Protein 3W93 (pdb70)

Foldseek 3Di:
DVVVVVVVVVVVVVVVVVVVVVVVVCVVVDD/DVVVVVVVVVVVVVVVVCVVVVVVVCVVVDD/DVVVVVVVVVVVVVVVVCVVVVVVVVVVVD

Solvent-accessible surface area: 6335 Å² total; per-residue (Å²): 148,28,60,160,4,37,162,97,1,40,38,5,62,152,102,2,50,20,67,160,56,5,43,74,0,63,143,64,53,26,216,137,30,59,151,6,54,122,88,2,40,43,5,67,146,100,2,61,21,68,169,57,5,40,108,1,74,168,104,43,34,175,168,29,49,127,1,59,155,60,2,48,39,4,66,152,103,2,50,19,70,155,59,4,57,81,1,78,151,89,50,83

Secondary structure (DSSP, 8-state):
-HHHHHHHHHHHHHHH--HHHHHHHHHHH--/-HHHHHHHHHHHHHHH--HHHHHHHHHHH--/-HHHHHHHHHHHHHHH--HHHHHHHHHHH-

Sequence (92 aa):
RVARLEKKVSALEKKVALEKEVARLKKLVGERVARLEKKVSALEKKVALEKEVARLKKLVGERVARLEKKVSALEKKVALEKEVARLKKLVG

Structure (mmCIF, N/CA/C/O backbone):
data_3W93
#
_entry.id   3W93
#
_cell.length_a   31.722
_cell.length_b   33.881
_cell.length_c   95.179
_cell.angle_alpha   90.00
_cell.angle_beta   90.00
_cell.angle_gamma   90.00
#
_symmetry.space_group_name_H-M   'P 21 21 21'
#
loop_
_entity.id
_entity.type
_entity.pdbx_description
1 polymer 'Coiled coil peptide'
2 non-polymer 'PARA ACETAMIDO BENZOIC ACID'
3 water water
#
loop_
_atom_site.group_PDB
_atom_site.id
_atom_site.type_symbol
_atom_site.label_atom_id
_atom_site.label_alt_id
_atom_site.label_comp_id
_atom_site.label_asym_id
_atom_site.label_entity_id
_atom_site.label_seq_id
_atom_site.pdbx_PDB_ins_code
_atom_site.Cartn_x
_atom_site.Cartn_y
_atom_site.Cartn_z
_atom_site.occupancy
_atom_site.B_iso_or_equiv
_atom_site.auth_seq_id
_atom_site.auth_comp_id
_atom_site.auth_asym_id
_atom_site.auth_atom_id
_atom_site.pdbx_PDB_model_num
ATOM 1 N N . ARG A 1 1 ? 3.910 3.967 -35.181 1.00 20.14 1 ARG A N 1
ATOM 2 C CA . ARG A 1 1 ? 4.112 3.011 -34.140 1.00 19.24 1 ARG A CA 1
ATOM 3 C C . ARG A 1 1 ? 5.345 3.275 -33.293 1.00 20.78 1 ARG A C 1
ATOM 4 O O . ARG A 1 1 ? 5.303 3.092 -32.068 1.00 19.98 1 ARG A O 1
ATOM 12 N N . VAL A 1 2 ? 6.438 3.662 -33.884 1.00 20.33 2 VAL A N 1
ATOM 13 C CA . VAL A 1 2 ? 7.634 3.933 -33.112 1.00 18.50 2 VAL A CA 1
ATOM 14 C C . VAL A 1 2 ? 7.475 5.202 -32.238 1.00 19.32 2 VAL A C 1
ATOM 15 O O . VAL A 1 2 ? 7.831 5.187 -31.021 1.00 19.25 2 VAL A O 1
ATOM 19 N N . ALA A 1 3 ? 6.831 6.245 -32.747 1.00 20.90 3 ALA A N 1
ATOM 20 C CA . ALA A 1 3 ? 6.608 7.403 -31.933 1.00 20.16 3 ALA A CA 1
ATOM 21 C C . ALA A 1 3 ? 5.729 7.030 -30.719 1.00 21.86 3 ALA A C 1
ATOM 22 O O . ALA A 1 3 ? 5.968 7.513 -29.585 1.00 22.43 3 ALA A O 1
ATOM 24 N N . ARG A 1 4 ? 4.686 6.218 -30.931 1.00 18.86 4 ARG A N 1
ATOM 25 C CA . ARG A 1 4 ? 3.835 5.882 -29.800 1.00 20.47 4 ARG A CA 1
ATOM 26 C C . ARG A 1 4 ? 4.604 5.055 -28.779 1.00 20.82 4 ARG A C 1
ATOM 27 O O . ARG A 1 4 ? 4.460 5.223 -27.572 1.00 21.65 4 ARG A O 1
ATOM 35 N N . LEU A 1 5 ? 5.440 4.119 -29.235 1.00 18.44 5 LEU A N 1
ATOM 36 C CA . LEU A 1 5 ? 6.282 3.344 -28.313 1.00 19.95 5 LEU A CA 1
ATOM 37 C C . LEU A 1 5 ? 7.212 4.211 -27.550 1.00 19.61 5 LEU A C 1
ATOM 38 O O . LEU A 1 5 ? 7.425 4.005 -26.331 1.00 19.47 5 LEU A O 1
ATOM 43 N N . GLU A 1 6 ? 7.808 5.208 -28.195 1.00 19.64 6 GLU A N 1
ATOM 44 C CA . GLU A 1 6 ? 8.732 6.108 -27.498 1.00 18.97 6 GLU A CA 1
ATOM 45 C C . GLU A 1 6 ? 8.040 6.821 -26.303 1.00 21.27 6 GLU A C 1
ATOM 46 O O . GLU A 1 6 ? 8.610 6.990 -25.218 1.00 20.18 6 GLU A O 1
ATOM 52 N N . LYS A 1 7 ? 6.808 7.216 -26.477 1.00 20.85 7 LYS A N 1
ATOM 53 C CA . LYS A 1 7 ? 6.075 7.867 -25.424 1.00 22.49 7 LYS A CA 1
ATOM 54 C C . LYS A 1 7 ? 5.716 6.909 -24.299 1.00 21.69 7 LYS A C 1
ATOM 55 O O . LYS A 1 7 ? 5.829 7.290 -23.108 1.00 23.41 7 LYS A O 1
ATOM 61 N N . LYS A 1 8 ? 5.379 5.670 -24.651 1.00 20.25 8 LYS A N 1
ATOM 62 C CA . LYS A 1 8 ? 5.097 4.634 -23.627 1.00 19.32 8 LYS A CA 1
ATOM 63 C C . LYS A 1 8 ? 6.341 4.304 -22.797 1.00 18.76 8 LYS A C 1
ATOM 64 O O . LYS A 1 8 ? 6.241 4.175 -21.570 1.00 18.12 8 LYS A O 1
ATOM 70 N N . VAL A 1 9 ? 7.486 4.211 -23.470 1.00 17.28 9 VAL A N 1
ATOM 71 C CA . VAL A 1 9 ? 8.754 3.969 -22.816 1.00 18.13 9 VAL A CA 1
ATOM 72 C C . VAL A 1 9 ? 9.139 5.114 -21.902 1.00 18.38 9 VAL A C 1
ATOM 73 O O . VAL A 1 9 ? 9.552 4.882 -20.772 1.00 18.49 9 VAL A O 1
ATOM 77 N N . SER A 1 10 ? 9.006 6.357 -22.343 1.00 20.02 10 SER A N 1
ATOM 78 C CA . SER A 1 10 ? 9.284 7.501 -21.485 1.00 21.61 10 SER A CA 1
ATOM 79 C C . SER A 1 10 ? 8.396 7.529 -20.216 1.00 21.61 10 SER A C 1
ATOM 80 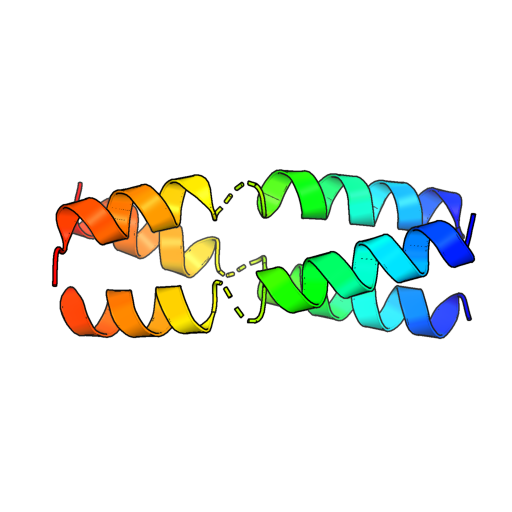O O . SER A 1 10 ? 8.880 7.796 -19.116 1.00 23.13 10 SER A O 1
ATOM 83 N N . ALA A 1 11 ? 7.130 7.165 -20.370 1.00 20.07 11 ALA A N 1
ATOM 84 C CA . ALA A 1 11 ? 6.218 7.156 -19.257 1.00 22.22 11 ALA A CA 1
ATOM 85 C C . ALA A 1 11 ? 6.662 6.063 -18.246 1.00 22.51 11 ALA A C 1
ATOM 86 O O . ALA A 1 11 ? 6.646 6.245 -17.044 1.00 22.68 11 ALA A O 1
ATOM 88 N N . LEU A 1 12 ? 7.038 4.899 -18.774 1.00 19.33 12 LEU A N 1
ATOM 89 C CA . LEU A 1 12 ? 7.512 3.809 -17.939 1.00 18.84 12 LEU A CA 1
ATOM 90 C C . LEU A 1 12 ? 8.777 4.186 -17.190 1.00 18.32 12 LEU A C 1
ATOM 91 O O . LEU A 1 12 ? 8.935 3.850 -15.977 1.00 18.28 12 LEU A O 1
ATOM 96 N N . GLU A 1 13 ? 9.699 4.876 -17.857 1.00 17.57 13 GLU A N 1
ATOM 97 C CA . GLU A 1 13 ? 10.924 5.310 -17.226 1.00 21.23 13 GLU A CA 1
ATOM 98 C C . GLU A 1 13 ? 10.618 6.195 -16.023 1.00 21.92 13 GLU A C 1
ATOM 99 O O . GLU A 1 13 ? 11.233 6.033 -14.939 1.00 23.49 13 GLU A O 1
ATOM 105 N N . LYS A 1 14 ? 9.603 7.056 -16.146 1.00 22.07 14 LYS A N 1
ATOM 106 C CA . LYS A 1 14 ? 9.306 8.025 -15.094 1.00 24.75 14 LYS A CA 1
ATOM 107 C C . LYS A 1 14 ? 8.678 7.309 -13.911 1.00 23.60 14 LYS A C 1
ATOM 108 O O . LYS A 1 14 ? 8.952 7.623 -12.757 1.00 25.13 14 LYS A O 1
ATOM 114 N N . LYS A 1 15 ? 7.891 6.290 -14.197 1.00 19.94 15 LYS A N 1
ATOM 115 C CA . LYS A 1 15 ? 7.245 5.512 -13.131 1.00 21.90 15 LYS A CA 1
ATOM 116 C C . LYS A 1 15 ? 8.221 4.627 -12.403 1.00 19.95 15 LYS A C 1
ATOM 117 O O . LYS A 1 15 ? 8.079 4.384 -11.214 1.00 20.19 15 LYS A O 1
ATOM 123 N N . VAL A 1 16 ? 9.112 4.020 -13.143 1.00 18.50 16 VAL A N 1
ATOM 124 C CA . VAL A 1 16 ? 10.103 3.110 -12.532 1.00 18.45 16 VAL A CA 1
ATOM 125 C C . VAL A 1 16 ? 11.105 3.843 -11.668 1.00 20.90 16 VAL A C 1
ATOM 126 O O . VAL A 1 16 ? 11.468 3.374 -10.626 1.00 22.09 16 VAL A O 1
ATOM 130 N N . ALA A 1 17 ? 11.532 5.045 -12.071 1.00 23.67 17 ALA A N 1
ATOM 131 C CA . ALA A 1 17 ? 12.400 5.884 -11.238 1.00 27.12 17 ALA A CA 1
ATOM 132 C C . ALA A 1 17 ? 11.655 6.161 -9.951 1.00 27.32 17 ALA A C 1
ATOM 133 O O . ALA A 1 17 ? 12.195 6.120 -8.858 1.00 29.31 17 ALA A O 1
ATOM 139 N N . LEU A 1 19 ? 9.161 4.393 -8.547 1.00 21.99 19 LEU A N 1
ATOM 140 C CA . LEU A 1 19 ? 9.023 3.142 -7.718 1.00 20.58 19 LEU A CA 1
ATOM 141 C C . LEU A 1 19 ? 10.354 2.854 -7.063 1.00 21.08 19 LEU A C 1
ATOM 142 O O . LEU A 1 19 ? 10.393 2.448 -5.888 1.00 21.67 19 LEU A O 1
ATOM 147 N N . GLU A 1 20 ? 11.476 3.025 -7.760 1.00 21.34 20 GLU A N 1
ATOM 148 C CA . GLU A 1 20 ? 12.748 2.747 -7.096 1.00 21.62 20 GLU A CA 1
ATOM 149 C C . GLU A 1 20 ? 12.984 3.577 -5.858 1.00 22.64 20 GLU A C 1
ATOM 150 O O . GLU A 1 20 ? 13.434 3.065 -4.859 1.00 23.81 20 GLU A O 1
ATOM 156 N N . LYS A 1 21 ? 12.652 4.858 -5.901 1.00 23.55 21 LYS A N 1
ATOM 157 C CA . LYS A 1 21 ? 12.851 5.705 -4.744 1.00 26.99 21 LYS A CA 1
ATOM 158 C C . LYS A 1 21 ? 11.921 5.267 -3.634 1.00 25.44 21 LYS A C 1
ATOM 159 O O . LYS A 1 21 ? 12.310 5.277 -2.444 1.00 24.47 21 LYS A O 1
ATOM 165 N N . GLU A 1 22 ? 10.667 4.941 -4.000 1.00 23.12 22 GLU A N 1
ATOM 166 C CA . GLU A 1 22 ? 9.666 4.548 -2.989 1.00 23.48 22 GLU A CA 1
ATOM 167 C C . GLU A 1 22 ? 10.062 3.252 -2.291 1.00 20.52 22 GLU A C 1
ATOM 168 O O . GLU A 1 22 ? 9.902 3.128 -1.044 1.00 19.26 22 GLU A O 1
ATOM 174 N N . VAL A 1 23 ? 10.560 2.294 -3.073 1.00 20.27 23 VAL A N 1
ATOM 175 C CA . VAL A 1 23 ? 11.013 1.034 -2.537 1.00 19.23 23 VAL A CA 1
ATOM 176 C C . VAL A 1 23 ? 12.223 1.245 -1.639 1.00 19.58 23 VAL A C 1
ATOM 177 O O . VAL A 1 23 ? 12.275 0.670 -0.532 1.00 21.55 23 VAL A O 1
ATOM 181 N N . ALA A 1 24 ? 13.163 2.119 -2.028 1.00 20.76 24 ALA A N 1
ATOM 182 C CA . ALA A 1 24 ? 14.288 2.411 -1.166 1.00 23.12 24 ALA A CA 1
ATOM 183 C C . ALA A 1 24 ? 13.827 3.016 0.159 1.00 23.11 24 ALA A C 1
ATOM 184 O O . ALA A 1 24 ? 14.335 2.651 1.229 1.00 25.73 24 ALA A O 1
ATOM 186 N N . ARG A 1 25 ? 12.825 3.881 0.162 1.00 23.30 25 ARG A N 1
ATOM 187 C CA . ARG A 1 25 ? 12.322 4.448 1.448 1.00 25.46 25 ARG A CA 1
ATOM 188 C C . ARG A 1 25 ? 11.611 3.392 2.333 1.00 24.23 25 ARG A C 1
ATOM 189 O O . ARG A 1 25 ? 11.716 3.376 3.547 1.00 26.53 25 ARG A O 1
ATOM 197 N N . LEU A 1 26 ? 10.869 2.517 1.695 1.00 22.50 26 LEU A N 1
ATOM 198 C CA . LEU A 1 26 ? 10.176 1.491 2.446 1.00 22.73 26 LEU A CA 1
ATOM 199 C C . LEU A 1 26 ? 11.135 0.531 3.041 1.00 21.92 26 LEU A C 1
ATOM 200 O O . LEU A 1 26 ? 10.921 0.044 4.163 1.00 22.30 26 LEU A O 1
ATOM 205 N N . LYS A 1 27 ? 12.176 0.195 2.315 1.00 20.60 27 LYS A N 1
ATOM 206 C CA . LYS A 1 27 ? 13.20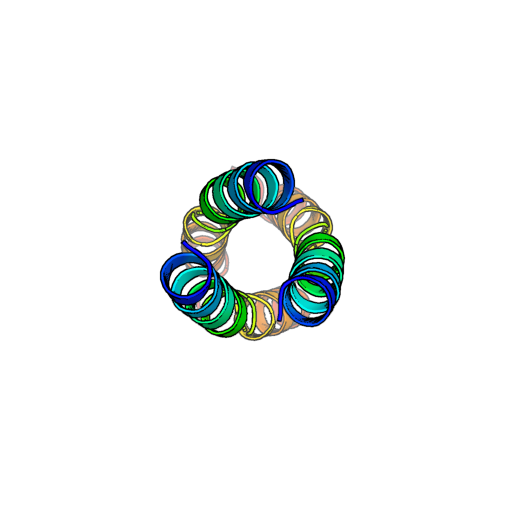0 -0.688 2.909 1.00 22.67 27 LYS A CA 1
ATOM 207 C C . LYS A 1 27 ? 13.796 -0.081 4.194 1.00 23.65 27 LYS A C 1
ATOM 208 O O . LYS A 1 27 ? 14.008 -0.771 5.199 1.00 24.00 27 LYS A O 1
ATOM 214 N N . LYS A 1 28 ? 14.053 1.206 4.158 1.00 25.45 28 LYS A N 1
ATOM 215 C CA . LYS A 1 28 ? 14.556 1.837 5.416 1.00 25.43 28 LYS A CA 1
ATOM 216 C C . LYS A 1 28 ? 13.546 1.819 6.554 1.00 24.58 28 LYS A C 1
ATOM 217 O O . LYS A 1 28 ? 13.888 1.720 7.709 1.00 27.00 28 LYS A O 1
ATOM 223 N N . LEU A 1 29 ? 12.277 1.977 6.239 1.00 23.89 29 LEU A N 1
ATOM 224 C CA . LEU A 1 29 ? 11.289 2.085 7.273 1.00 23.71 29 LEU A CA 1
ATOM 225 C C . LEU A 1 29 ? 11.115 0.731 7.887 1.00 23.06 29 LEU A C 1
ATOM 226 O O . LEU A 1 29 ? 10.927 0.636 9.084 1.00 22.90 29 LEU A O 1
ATOM 231 N N . VAL A 1 30 ? 11.061 -0.332 7.063 1.00 21.53 30 VAL A N 1
ATOM 232 C CA . VAL A 1 30 ? 10.863 -1.684 7.611 1.00 20.63 30 VAL A CA 1
ATOM 233 C C . VAL A 1 30 ? 12.101 -2.193 8.337 1.00 22.30 30 VAL A C 1
ATOM 234 O O . VAL A 1 30 ? 12.044 -2.779 9.414 1.00 24.14 30 VAL A O 1
ATOM 238 N N . GLY A 1 31 ? 13.246 -1.937 7.730 1.00 23.17 31 GLY A N 1
ATOM 239 C CA . GLY A 1 31 ? 14.512 -2.292 8.288 1.00 24.60 31 GLY A CA 1
ATOM 240 C C 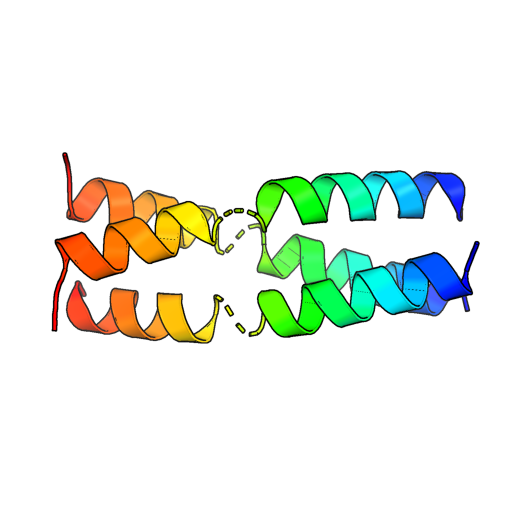. GLY A 1 31 ? 14.891 -3.740 8.011 1.00 25.57 31 GLY A C 1
ATOM 241 O O . GLY A 1 31 ? 14.284 -4.407 7.152 1.00 25.58 31 GLY A O 1
ATOM 242 N N . GLU A 1 32 ? 15.934 -4.201 8.684 1.00 25.04 32 GLU A N 1
ATOM 243 C CA . GLU A 1 32 ? 16.535 -5.525 8.419 1.00 28.85 32 GLU A CA 1
ATOM 244 C C . GLU A 1 32 ? 16.822 -6.256 9.711 1.00 28.08 32 GLU A C 1
ATOM 245 O O . GLU A 1 32 ? 16.674 -5.603 10.816 1.00 28.07 32 GLU A O 1
ATOM 251 N N . ARG B 1 1 ? 10.370 -5.965 -35.768 1.00 42.95 1 ARG B N 1
ATOM 252 C CA . ARG B 1 1 ? 11.187 -5.448 -34.604 1.00 42.15 1 ARG B CA 1
ATOM 253 C C . ARG B 1 1 ? 10.268 -4.621 -33.704 1.00 38.35 1 ARG B C 1
ATOM 254 O O . ARG B 1 1 ? 10.272 -4.771 -32.481 1.00 37.92 1 ARG B O 1
ATOM 262 N N . VAL B 1 2 ? 9.472 -3.765 -34.331 1.00 36.16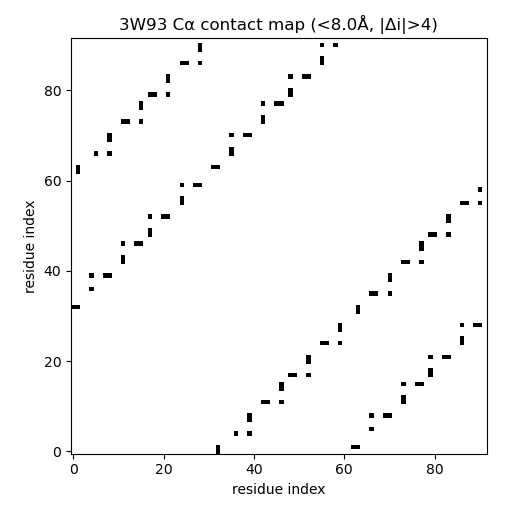 2 VAL B N 1
ATOM 263 C CA . VAL B 1 2 ? 8.553 -2.878 -33.600 1.00 34.06 2 VAL B CA 1
ATOM 264 C C . VAL B 1 2 ? 7.420 -3.674 -32.926 1.00 32.24 2 VAL B C 1
ATOM 265 O O . VAL B 1 2 ? 7.154 -3.463 -31.748 1.00 29.71 2 VAL B O 1
ATOM 269 N N . ALA B 1 3 ? 6.829 -4.667 -33.608 1.00 33.67 3 ALA B N 1
ATOM 270 C CA . ALA B 1 3 ? 5.830 -5.538 -32.975 1.00 33.85 3 ALA B CA 1
ATOM 271 C C . ALA B 1 3 ? 6.308 -6.261 -31.722 1.00 32.64 3 ALA B C 1
ATOM 272 O O . ALA B 1 3 ? 5.604 -6.339 -30.744 1.00 31.09 3 ALA B O 1
ATOM 274 N N . ARG B 1 4 ? 7.552 -6.751 -31.773 1.00 34.79 4 ARG B N 1
ATOM 275 C CA . ARG B 1 4 ? 8.213 -7.403 -30.670 1.00 33.91 4 ARG B CA 1
ATOM 276 C C . ARG B 1 4 ? 8.457 -6.456 -29.480 1.00 30.77 4 ARG B C 1
ATOM 277 O O . ARG B 1 4 ? 8.285 -6.792 -28.315 1.00 29.64 4 ARG B O 1
ATOM 285 N N . LEU B 1 5 ? 8.841 -5.245 -29.819 1.00 27.60 5 LEU B N 1
ATOM 286 C CA . LEU B 1 5 ? 8.996 -4.235 -28.792 1.00 23.61 5 LEU B CA 1
ATOM 287 C C . LEU B 1 5 ? 7.665 -3.868 -28.169 1.00 21.16 5 LEU B C 1
ATOM 288 O O . LEU B 1 5 ? 7.549 -3.622 -26.950 1.00 19.92 5 LEU B O 1
ATOM 293 N N . GLU B 1 6 ? 6.643 -3.725 -29.003 1.00 22.84 6 GLU B N 1
ATOM 294 C CA . GLU B 1 6 ? 5.301 -3.442 -28.459 1.00 21.57 6 GLU B CA 1
ATOM 295 C C . GLU B 1 6 ? 4.822 -4.450 -27.389 1.00 23.31 6 GLU B C 1
ATOM 296 O O . GLU B 1 6 ? 4.255 -4.058 -26.379 1.00 21.46 6 GLU B O 1
ATOM 302 N N . LYS B 1 7 ? 5.104 -5.733 -27.640 1.00 24.71 7 LYS B N 1
ATOM 303 C CA . LYS B 1 7 ? 4.723 -6.832 -26.760 1.00 25.84 7 LYS B CA 1
ATOM 304 C C . LYS B 1 7 ? 5.473 -6.705 -25.407 1.00 22.89 7 LYS B C 1
ATOM 305 O O . LYS B 1 7 ? 4.885 -6.810 -24.321 1.00 24.18 7 LYS B O 1
ATOM 311 N N . LYS B 1 8 ? 6.761 -6.368 -25.511 1.00 22.25 8 LYS B N 1
ATOM 312 C CA . LYS B 1 8 ? 7.609 -6.190 -24.351 1.00 20.62 8 LYS B CA 1
ATOM 313 C C . LYS B 1 8 ? 7.122 -5.017 -23.487 1.00 19.68 8 LYS B C 1
ATOM 314 O O . LYS B 1 8 ? 7.124 -5.072 -22.261 1.00 18.79 8 LYS B O 1
ATOM 320 N N . VAL B 1 9 ? 6.810 -3.890 -24.149 1.00 17.42 9 VAL B N 1
ATOM 321 C CA . VAL B 1 9 ? 6.323 -2.707 -23.438 1.00 17.96 9 VAL B CA 1
ATOM 322 C C . VAL B 1 9 ? 4.951 -2.967 -22.761 1.00 17.78 9 VAL B C 1
ATOM 323 O O . VAL B 1 9 ? 4.759 -2.550 -21.628 1.00 18.33 9 VAL B O 1
ATOM 327 N N . SER B 1 10 ? 4.044 -3.666 -23.468 1.00 19.07 10 SER B N 1
ATOM 328 C C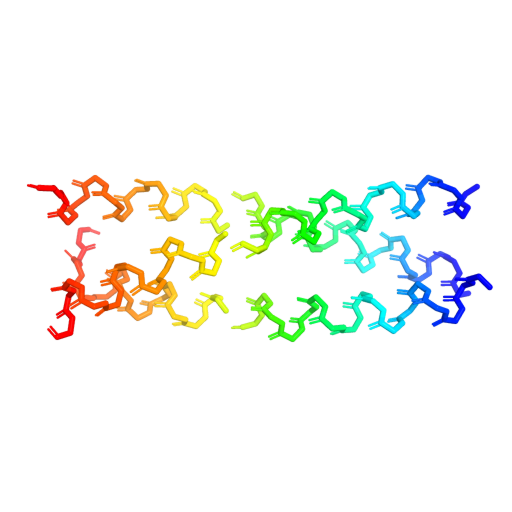A . SER B 1 10 ? 2.780 -4.046 -22.900 1.00 21.23 10 SER B CA 1
ATOM 329 C C . SER B 1 10 ? 3.028 -4.847 -21.659 1.00 20.00 10 SER B C 1
ATOM 330 O O . SER B 1 10 ? 2.345 -4.633 -20.659 1.00 22.91 10 SER B O 1
ATOM 333 N N . ALA B 1 11 ? 3.955 -5.803 -21.727 1.00 21.57 11 ALA B N 1
ATOM 334 C CA . ALA B 1 11 ? 4.230 -6.696 -20.574 1.00 21.16 11 ALA B CA 1
ATOM 335 C C . ALA B 1 11 ? 4.766 -5.833 -19.395 1.00 19.69 11 ALA B C 1
ATOM 336 O O . ALA B 1 11 ? 4.382 -6.007 -18.237 1.00 21.37 11 ALA B O 1
ATOM 338 N N . LEU B 1 12 ? 5.627 -4.837 -19.662 1.00 18.66 12 LEU B N 1
ATOM 339 C CA . LEU B 1 12 ? 6.165 -3.987 -18.635 1.00 17.29 12 LEU B CA 1
ATOM 340 C C . LEU B 1 12 ? 5.073 -3.126 -18.030 1.00 16.21 12 LEU B C 1
ATOM 341 O O . LEU B 1 12 ? 5.096 -2.859 -16.816 1.00 17.31 12 LEU B O 1
ATOM 346 N N . GLU B 1 13 ? 4.189 -2.575 -18.824 1.00 17.46 13 GLU B N 1
ATOM 347 C CA . GLU B 1 13 ? 3.120 -1.730 -18.314 1.00 17.54 13 GLU B CA 1
ATOM 348 C C . GLU B 1 13 ? 2.284 -2.505 -17.291 1.00 19.20 13 GLU B C 1
ATOM 349 O O . GLU B 1 13 ? 1.960 -1.952 -16.270 1.00 20.83 13 GLU B O 1
ATOM 355 N N . LYS B 1 14 ? 2.058 -3.766 -17.576 1.00 19.39 14 LYS B N 1
ATOM 356 C CA . LYS B 1 14 ? 1.255 -4.651 -16.664 1.00 21.18 14 LYS B CA 1
ATOM 357 C C . LYS B 1 14 ? 1.969 -4.841 -15.360 1.00 20.21 14 LYS B C 1
ATOM 358 O O . LYS B 1 14 ? 1.319 -4.920 -14.283 1.00 20.72 14 LYS B O 1
ATOM 364 N N . LYS B 1 15 ? 3.287 -5.087 -15.428 1.00 16.47 15 LYS B N 1
ATOM 365 C CA . LYS B 1 15 ? 4.100 -5.336 -14.204 1.00 16.56 15 LYS B CA 1
ATOM 366 C C . LYS B 1 15 ? 4.198 -4.094 -13.383 1.00 17.36 15 LYS B C 1
ATOM 367 O O . LYS B 1 15 ? 4.175 -4.146 -12.152 1.00 16.59 15 LYS B O 1
ATOM 373 N N . VAL B 1 16 ? 4.262 -2.918 -13.989 1.00 17.99 16 VAL B N 1
ATOM 374 C CA . VAL B 1 16 ? 4.436 -1.700 -13.254 1.00 17.68 16 VAL B CA 1
ATOM 375 C C . VAL B 1 16 ? 3.149 -1.293 -12.597 1.00 21.18 16 VAL B C 1
ATOM 376 O O . VAL B 1 16 ? 3.195 -0.747 -11.484 1.00 22.42 16 VAL B O 1
ATOM 380 N N . ALA B 1 17 ? 2.000 -1.604 -13.223 1.00 22.26 17 ALA B N 1
ATOM 381 C CA . ALA B 1 17 ? 0.698 -1.335 -12.600 1.00 24.95 17 ALA B CA 1
ATOM 382 C C . ALA B 1 17 ? 0.610 -2.158 -11.282 1.00 24.62 17 ALA B C 1
ATOM 383 O O . ALA B 1 17 ? 0.154 -1.660 -10.238 1.00 26.59 17 ALA B O 1
ATOM 389 N N . LEU B 1 19 ? 3.139 -3.349 -9.439 1.00 17.10 19 LEU B N 1
ATOM 390 C CA . LEU B 1 19 ? 4.054 -2.819 -8.451 1.00 17.38 19 LEU B CA 1
ATOM 391 C C . LEU B 1 19 ? 3.509 -1.573 -7.819 1.00 16.83 19 LEU B C 1
ATOM 392 O O . LEU B 1 19 ? 3.742 -1.309 -6.600 1.00 16.19 19 LEU B O 1
ATOM 397 N N . GLU B 1 20 ? 2.985 -0.638 -8.636 1.00 18.52 20 GLU B N 1
ATOM 398 C CA . GLU B 1 20 ? 2.411 0.594 -8.052 1.00 21.13 20 GLU B CA 1
ATOM 399 C C . GLU B 1 20 ? 1.410 0.292 -6.944 1.00 19.70 20 GLU B C 1
ATOM 400 O O . GLU B 1 20 ? 1.436 0.938 -5.924 1.00 20.92 20 GLU B O 1
ATOM 406 N N . LYS B 1 21 ? 0.521 -0.649 -7.197 1.00 19.02 21 LYS B N 1
ATOM 407 C CA . LYS B 1 21 ? -0.537 -1.023 -6.250 1.00 18.04 21 LYS B CA 1
ATOM 408 C C . LYS B 1 21 ? 0.102 -1.629 -5.009 1.00 16.44 21 LYS B C 1
ATOM 409 O O . LYS B 1 21 ? -0.344 -1.421 -3.882 1.00 18.83 21 LYS B O 1
ATOM 415 N N . GLU B 1 22 ? 1.080 -2.506 -5.193 1.00 16.72 22 GLU B N 1
ATOM 416 C CA . GLU B 1 22 ? 1.676 -3.123 -4.025 1.00 14.86 22 GLU B CA 1
ATOM 417 C C . GLU B 1 22 ? 2.407 -2.084 -3.169 1.00 14.21 22 GLU B C 1
ATOM 418 O O . GLU B 1 22 ? 2.360 -2.171 -1.895 1.00 15.20 22 GLU B O 1
ATOM 424 N N . VAL B 1 23 ? 3.142 -1.201 -3.812 1.00 14.29 23 VAL B N 1
ATOM 425 C CA . VAL B 1 23 ? 3.856 -0.173 -3.112 1.00 16.21 23 VAL B CA 1
ATOM 426 C C . VAL B 1 23 ? 2.922 0.794 -2.422 1.00 16.74 23 VAL B C 1
ATOM 427 O O . VAL B 1 23 ? 3.149 1.164 -1.287 1.00 19.22 23 VAL B O 1
ATOM 431 N N . ALA B 1 24 ? 1.798 1.158 -3.031 1.00 19.15 24 ALA B N 1
ATOM 432 C CA . ALA B 1 24 ? 0.793 1.959 -2.288 1.00 21.21 24 ALA B CA 1
ATOM 433 C C . ALA B 1 24 ? 0.267 1.299 -1.011 1.00 22.23 24 ALA B C 1
ATOM 434 O O . ALA B 1 24 ? 0.051 1.901 0.047 1.00 23.85 24 ALA B O 1
ATOM 436 N N . ARG B 1 25 ? 0.035 0.006 -1.076 1.00 19.46 25 ARG B N 1
ATOM 437 C CA . ARG B 1 25 ? -0.405 -0.744 0.089 1.00 19.02 25 ARG B CA 1
ATOM 438 C C . ARG B 1 25 ? 0.648 -0.768 1.188 1.00 17.65 25 ARG B C 1
ATOM 439 O O . ARG B 1 25 ? 0.359 -0.517 2.300 1.00 20.17 25 ARG B O 1
ATOM 447 N N . LEU B 1 26 ? 1.884 -1.066 0.844 1.00 16.59 26 LEU B N 1
ATOM 448 C CA . LEU B 1 26 ? 2.937 -1.073 1.807 1.00 17.41 26 LEU B CA 1
ATOM 449 C C . LEU B 1 26 ? 3.101 0.337 2.435 1.00 18.80 26 LEU B C 1
ATOM 450 O O . LEU B 1 26 ? 3.333 0.411 3.637 1.00 20.28 26 LEU B O 1
ATOM 455 N N . LYS B 1 27 ? 3.040 1.392 1.633 1.00 21.61 27 LYS B N 1
ATOM 456 C CA . LYS B 1 27 ? 3.187 2.747 2.195 1.00 25.25 27 LYS B CA 1
ATOM 457 C C . LYS B 1 27 ? 2.124 3.054 3.243 1.00 27.27 27 LYS B C 1
ATOM 458 O O . LYS B 1 27 ? 2.423 3.711 4.243 1.00 29.03 27 LYS B O 1
ATOM 464 N N . LYS B 1 28 ? 0.903 2.585 3.005 1.00 27.54 28 LYS B N 1
ATOM 465 C CA . LYS B 1 28 ? -0.191 2.763 3.970 1.00 29.27 28 LYS B CA 1
ATOM 466 C C . LYS B 1 28 ? 0.076 2.022 5.266 1.00 28.54 28 LYS B C 1
ATOM 467 O O . LYS B 1 28 ? -0.196 2.535 6.355 1.00 31.84 28 LYS B O 1
ATOM 473 N N . LEU B 1 29 ? 0.633 0.801 5.167 1.00 26.78 29 LEU B N 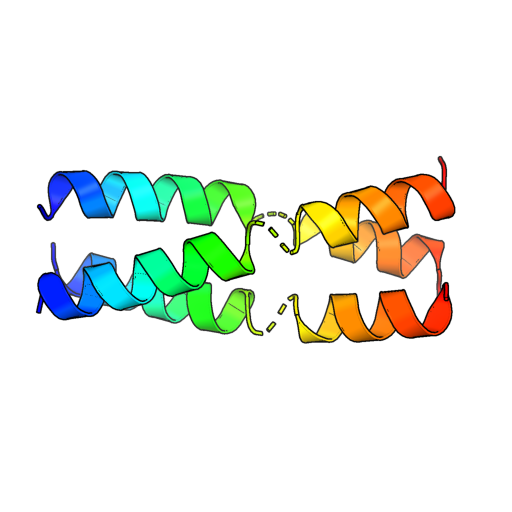1
ATOM 474 C CA . LEU B 1 29 ? 0.972 -0.033 6.345 1.00 25.96 29 LEU B CA 1
ATOM 475 C C . LEU B 1 29 ? 2.156 0.559 7.163 1.00 29.65 29 LEU B C 1
ATOM 476 O O . LEU B 1 29 ? 2.154 0.509 8.411 1.00 30.38 29 LEU B O 1
ATOM 481 N N . VAL B 1 30 ? 3.136 1.133 6.502 1.00 30.69 30 VAL B N 1
ATOM 482 C CA . VAL B 1 30 ? 4.282 1.738 7.192 1.00 37.90 30 VAL B CA 1
ATOM 483 C C . VAL B 1 30 ? 3.942 3.129 7.769 1.00 42.39 30 VAL B C 1
ATOM 484 O O . VAL B 1 30 ? 4.584 3.583 8.725 1.00 43.94 30 VAL B O 1
ATOM 488 N N . GLY B 1 31 ? 2.949 3.795 7.179 1.00 46.13 31 GLY B N 1
ATOM 489 C CA . GLY B 1 31 ? 2.603 5.165 7.578 1.00 51.00 31 GLY B CA 1
ATOM 490 C C . GLY B 1 31 ? 3.571 6.238 7.099 1.00 55.44 31 GLY B C 1
ATOM 491 O O . GLY B 1 31 ? 4.127 6.145 5.984 1.00 54.80 31 GLY B O 1
ATOM 492 N N . GLU B 1 32 ? 3.707 7.269 7.949 1.00 60.59 32 GLU B N 1
ATOM 493 C CA . GLU B 1 32 ? 4.749 8.355 7.930 1.00 65.10 32 GLU B CA 1
ATOM 494 C C . GLU B 1 32 ? 4.263 9.628 7.222 1.00 68.18 32 GLU B C 1
ATOM 495 O O . GLU B 1 32 ? 3.918 9.594 6.036 1.00 68.60 32 GLU B O 1
ATOM 501 N N . ARG C 1 1 ? 16.296 4.767 -34.377 1.00 22.82 1 ARG C N 1
ATOM 502 C CA . ARG C 1 1 ? 15.307 4.820 -33.322 1.00 21.52 1 ARG C CA 1
ATOM 503 C C . ARG C 1 1 ? 14.909 3.515 -32.711 1.00 19.82 1 ARG C C 1
ATOM 504 O O . ARG C 1 1 ? 14.585 3.429 -31.525 1.00 20.09 1 ARG C O 1
ATOM 512 N N . VAL C 1 2 ? 14.895 2.434 -33.477 1.00 21.99 2 VAL C N 1
ATOM 513 C CA . VAL C 1 2 ? 14.468 1.168 -32.921 1.00 23.00 2 VAL C CA 1
ATOM 514 C C . VAL C 1 2 ? 15.488 0.575 -31.992 1.00 21.61 2 VAL C C 1
ATOM 515 O O . VAL C 1 2 ? 15.155 0.099 -30.885 1.00 22.02 2 VAL C O 1
ATOM 519 N N . ALA C 1 3 ? 16.750 0.644 -32.377 1.00 21.79 3 ALA C N 1
ATOM 520 C CA . ALA C 1 3 ? 17.788 0.168 -31.484 1.00 23.40 3 ALA C CA 1
ATOM 521 C C . ALA C 1 3 ? 17.865 0.940 -30.167 1.00 23.56 3 ALA C C 1
ATOM 522 O O . ALA C 1 3 ? 18.101 0.406 -29.084 1.00 22.86 3 ALA C O 1
ATOM 524 N N . ARG C 1 4 ? 17.585 2.239 -30.215 1.00 21.38 4 ARG C N 1
ATOM 525 C CA . ARG C 1 4 ? 17.588 3.059 -29.000 1.00 22.67 4 ARG C CA 1
ATOM 526 C C . ARG C 1 4 ? 16.449 2.621 -28.087 1.00 20.04 4 ARG C C 1
ATOM 527 O O . ARG C 1 4 ? 16.575 2.479 -26.865 1.00 19.16 4 ARG C O 1
ATOM 535 N N . LEU C 1 5 ? 15.318 2.278 -28.667 1.00 18.19 5 LEU C N 1
ATOM 536 C CA . LEU C 1 5 ? 14.176 1.771 -27.885 1.00 18.99 5 LEU C CA 1
ATOM 537 C C . LEU C 1 5 ? 14.501 0.398 -27.287 1.00 18.84 5 LEU C C 1
ATOM 538 O O . LEU C 1 5 ? 14.100 0.062 -26.126 1.00 19.26 5 LEU C O 1
ATOM 543 N N . GLU C 1 6 ? 15.121 -0.459 -28.100 1.00 19.79 6 GLU C N 1
ATOM 544 C CA . GLU C 1 6 ? 15.421 -1.811 -27.638 1.00 21.48 6 GLU C CA 1
ATOM 545 C C . GLU C 1 6 ? 16.312 -1.735 -26.377 1.00 20.65 6 GLU C C 1
ATOM 546 O O . GLU C 1 6 ? 16.093 -2.470 -25.369 1.00 19.68 6 GLU C O 1
ATOM 552 N N . LYS C 1 7 ? 17.263 -0.799 -26.341 1.00 19.71 7 LYS C N 1
ATOM 553 C CA . LYS C 1 7 ? 18.218 -0.636 -25.204 1.00 21.76 7 LYS C CA 1
ATOM 554 C C . LYS C 1 7 ? 17.433 -0.151 -24.015 1.00 20.71 7 LYS C C 1
ATOM 555 O O . LYS C 1 7 ? 17.560 -0.673 -22.911 1.00 19.57 7 LYS C O 1
ATOM 561 N N . LYS C 1 8 ? 16.537 0.812 -24.272 1.00 18.36 8 LYS C N 1
ATOM 562 C CA . LYS C 1 8 ? 15.756 1.363 -23.184 1.00 18.23 8 LYS C CA 1
ATOM 563 C C . LYS C 1 8 ? 14.829 0.324 -22.562 1.00 16.64 8 LYS C C 1
ATOM 564 O O . LYS C 1 8 ? 14.665 0.297 -21.296 1.00 17.64 8 LYS C O 1
ATOM 570 N N . VAL C 1 9 ? 14.214 -0.512 -23.394 1.00 15.78 9 VAL C N 1
ATOM 571 C CA . VAL C 1 9 ? 13.305 -1.545 -22.932 1.00 15.60 9 VAL C CA 1
ATOM 572 C C . VAL C 1 9 ? 14.089 -2.624 -22.143 1.00 16.93 9 VAL C C 1
ATOM 573 O O . VAL C 1 9 ? 13.585 -3.045 -21.053 1.00 18.29 9 VAL C O 1
ATOM 577 N N . SER C 1 10 ? 15.247 -3.039 -22.657 1.00 17.89 10 SER C N 1
ATOM 578 C CA . SER C 1 10 ? 16.097 -3.998 -21.902 1.00 20.73 10 SER C CA 1
ATOM 579 C C . SER C 1 10 ? 16.428 -3.451 -20.519 1.00 19.76 10 SER C C 1
ATOM 580 O O . SER C 1 10 ? 16.321 -4.172 -19.457 1.00 19.58 10 SER C O 1
ATOM 583 N N . ALA C 1 11 ? 16.745 -2.155 -20.428 1.00 19.22 11 ALA C N 1
ATOM 584 C CA . ALA C 1 11 ? 17.107 -1.517 -19.188 1.00 19.63 11 ALA C CA 1
ATOM 585 C C . ALA C 1 11 ? 15.943 -1.552 -18.210 1.00 18.10 11 ALA C C 1
ATOM 586 O O . ALA C 1 11 ? 16.120 -1.869 -17.013 1.00 18.93 11 ALA C O 1
ATOM 588 N N . LEU C 1 12 ? 14.762 -1.219 -18.656 1.00 16.85 12 LEU C N 1
ATOM 58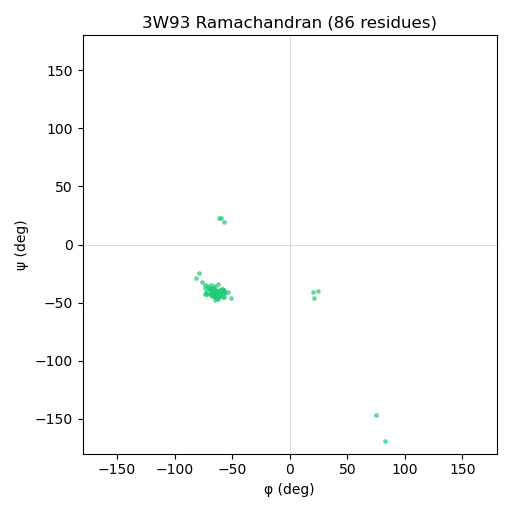9 C CA . LEU C 1 12 ? 13.539 -1.258 -17.853 1.00 16.78 12 LEU C CA 1
ATOM 590 C C . LEU C 1 12 ? 13.249 -2.655 -17.357 1.00 14.97 12 LEU C C 1
ATOM 591 O O . LEU C 1 12 ? 12.871 -2.846 -16.215 1.00 16.43 12 LEU C O 1
ATOM 596 N N . GLU C 1 13 ? 13.374 -3.653 -18.205 1.00 16.74 13 GLU C N 1
ATOM 597 C CA . GLU C 1 13 ? 13.098 -5.049 -17.802 1.00 17.14 13 GLU C CA 1
ATOM 598 C C . GLU C 1 13 ? 13.999 -5.464 -16.644 1.00 19.11 13 GLU C C 1
ATOM 599 O O . GLU C 1 13 ? 13.470 -6.103 -15.707 1.00 18.20 13 GLU C O 1
ATOM 605 N N . LYS C 1 14 ? 15.251 -5.019 -16.673 1.00 18.03 14 LYS C N 1
ATOM 606 C CA . LYS C 1 14 ? 16.214 -5.456 -15.655 1.00 19.43 14 LYS C CA 1
ATOM 607 C C . LYS C 1 14 ? 15.865 -4.752 -14.379 1.00 19.53 14 LYS C C 1
ATOM 608 O O . LYS C 1 14 ? 15.962 -5.355 -13.281 1.00 19.92 14 LYS C O 1
ATOM 614 N N . LYS C 1 15 ? 15.431 -3.458 -14.436 1.00 17.86 15 LYS C N 1
ATOM 615 C CA . LYS C 1 15 ? 14.997 -2.687 -13.272 1.00 17.87 15 LYS C CA 1
ATOM 616 C C . LYS C 1 15 ? 13.723 -3.215 -12.640 1.00 16.08 15 LYS C C 1
ATOM 617 O O . LYS C 1 15 ? 13.567 -3.232 -11.352 1.00 17.99 15 LYS C O 1
ATOM 623 N N . VAL C 1 16 ? 12.773 -3.635 -13.430 1.00 16.78 16 VAL C N 1
ATOM 624 C CA . VAL C 1 16 ? 11.477 -4.168 -12.952 1.00 16.66 16 VAL C CA 1
ATOM 625 C C . VAL C 1 16 ? 11.670 -5.498 -12.327 1.00 17.49 16 VAL C C 1
ATOM 626 O O . VAL C 1 16 ? 11.026 -5.766 -11.269 1.00 16.36 16 VAL C O 1
ATOM 630 N N . ALA C 1 17 ? 12.582 -6.287 -12.872 1.00 19.07 17 ALA C N 1
ATOM 631 C CA . ALA C 1 17 ? 12.903 -7.595 -12.243 1.00 20.62 17 ALA C CA 1
ATOM 632 C C . ALA C 1 17 ? 13.339 -7.325 -10.819 1.00 21.74 17 ALA C C 1
ATOM 633 O O . ALA C 1 17 ? 12.954 -7.986 -9.825 1.00 20.74 17 ALA C O 1
ATOM 639 N N . LEU C 1 19 ? 12.816 -4.619 -8.850 1.00 17.12 19 LEU C N 1
ATOM 640 C CA . LEU C 1 19 ? 11.741 -4.089 -8.046 1.00 15.86 19 LEU C CA 1
ATOM 641 C C . LEU C 1 19 ? 10.808 -5.205 -7.614 1.00 14.21 19 LEU C C 1
ATOM 642 O O . LEU C 1 19 ? 10.332 -5.190 -6.456 1.00 14.53 19 LEU C O 1
ATOM 647 N N . GLU C 1 20 ? 10.521 -6.143 -8.499 1.00 14.25 20 GLU C N 1
ATOM 648 C CA . GLU C 1 20 ? 9.668 -7.291 -8.121 1.00 13.90 20 GLU C CA 1
ATOM 649 C C . GLU C 1 20 ? 10.282 -8.060 -6.942 1.00 12.70 20 GLU C C 1
ATOM 650 O O . GLU C 1 20 ? 9.537 -8.505 -6.026 1.00 15.08 20 GLU C O 1
ATOM 656 N N . LYS C 1 21 ? 11.576 -8.310 -7.003 1.00 14.78 21 LYS C N 1
ATOM 657 C CA . LYS C 1 21 ? 12.238 -9.018 -5.901 1.00 15.78 21 LYS C CA 1
ATOM 658 C C . LYS C 1 21 ? 12.193 -8.266 -4.664 1.00 14.67 21 LYS C C 1
ATOM 659 O O . LYS C 1 21 ? 12.027 -8.884 -3.580 1.00 15.18 21 LYS C O 1
ATOM 665 N N . GLU C 1 22 ? 12.464 -6.964 -4.676 1.00 14.45 22 GLU C N 1
ATOM 666 C CA . GLU C 1 22 ? 12.435 -6.199 -3.489 1.00 16.10 22 GLU C CA 1
ATOM 667 C C . GLU C 1 22 ? 11.101 -6.068 -2.855 1.00 14.09 22 GLU C C 1
ATOM 668 O O . GLU C 1 22 ? 10.870 -6.184 -1.649 1.00 16.01 22 GLU C O 1
ATOM 674 N N . VAL C 1 23 ? 10.072 -5.857 -3.686 1.00 14.09 23 VAL C N 1
ATOM 675 C CA . VAL C 1 23 ? 8.722 -5.751 -3.217 1.00 13.57 23 VAL C CA 1
ATOM 676 C C . VAL C 1 23 ? 8.218 -7.093 -2.627 1.00 12.62 23 VAL C C 1
ATOM 677 O O . VAL C 1 23 ? 7.528 -7.129 -1.598 1.00 14.49 23 VAL C O 1
ATOM 681 N N . ALA C 1 24 ? 8.623 -8.205 -3.242 1.00 12.81 24 ALA C N 1
ATOM 682 C CA . ALA C 1 24 ? 8.222 -9.534 -2.706 1.00 13.26 24 ALA C CA 1
ATOM 683 C C . ALA C 1 24 ? 8.801 -9.691 -1.272 1.00 13.18 24 ALA C C 1
ATOM 684 O O . ALA C 1 24 ? 8.147 -10.179 -0.341 1.00 14.19 24 ALA C O 1
ATOM 686 N N . ARG C 1 25 ? 10.027 -9.281 -1.056 1.00 13.43 25 ARG C N 1
ATOM 6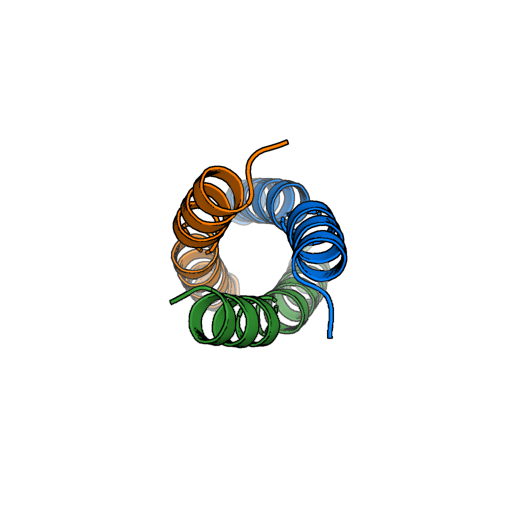87 C CA . ARG C 1 25 ? 10.605 -9.318 0.264 1.00 15.01 25 ARG C CA 1
ATOM 688 C C . ARG C 1 25 ? 9.850 -8.432 1.263 1.00 13.74 25 ARG C C 1
ATOM 689 O O . ARG C 1 25 ? 9.546 -8.849 2.351 1.00 13.93 25 ARG C O 1
ATOM 697 N N . LEU C 1 26 ? 9.548 -7.211 0.866 1.00 13.98 26 LEU C N 1
ATOM 698 C CA . LEU C 1 26 ? 8.791 -6.303 1.737 1.00 12.96 26 LEU C CA 1
ATOM 699 C C . LEU C 1 26 ? 7.433 -6.860 2.072 1.00 13.55 26 LEU C C 1
ATOM 700 O O . LEU C 1 26 ? 6.968 -6.783 3.205 1.00 14.93 26 LEU C O 1
ATOM 705 N N . LYS C 1 27 ? 6.721 -7.411 1.092 1.00 14.05 27 LYS C N 1
ATOM 706 C CA . LYS C 1 27 ? 5.408 -7.986 1.317 1.00 14.34 27 LYS C CA 1
ATOM 707 C C . LYS C 1 27 ? 5.505 -9.094 2.365 1.00 14.22 27 LYS C C 1
ATOM 708 O O . LYS C 1 27 ? 4.641 -9.222 3.238 1.00 16.99 27 LYS C O 1
ATOM 714 N N . LYS C 1 28 ? 6.557 -9.936 2.283 1.00 14.27 28 LYS C N 1
ATOM 715 C CA . LYS C 1 28 ? 6.687 -11.001 3.265 1.00 16.35 28 LYS C CA 1
ATOM 716 C C . LYS C 1 28 ? 6.985 -10.482 4.626 1.00 17.80 28 LYS C C 1
ATOM 717 O O . LYS C 1 28 ? 6.390 -10.976 5.618 1.00 20.55 28 LYS C O 1
ATOM 723 N N . LEU C 1 29 ? 7.860 -9.492 4.770 1.00 16.38 29 LEU C N 1
ATOM 724 C CA . LEU C 1 29 ? 8.124 -8.972 6.125 1.00 17.99 29 LEU C CA 1
ATOM 725 C C . LEU C 1 29 ? 6.928 -8.280 6.734 1.00 19.83 29 LEU C C 1
ATOM 726 O O . LEU C 1 29 ? 6.648 -8.451 7.955 1.00 23.47 29 LEU C O 1
ATOM 731 N N . VAL C 1 30 ? 6.196 -7.489 5.944 1.00 18.90 30 VAL C N 1
ATOM 732 C CA . VAL C 1 30 ? 5.073 -6.700 6.548 1.00 21.26 30 VAL C CA 1
ATOM 733 C C . VAL C 1 30 ? 3.843 -7.616 6.677 1.00 24.44 30 VAL C C 1
ATOM 734 O O . VAL C 1 30 ? 2.997 -7.434 7.571 1.00 25.92 30 VAL C O 1
ATOM 738 N N . GLY C 1 31 ? 3.686 -8.622 5.817 1.00 26.74 31 GLY C N 1
ATOM 739 C CA . GLY C 1 31 ? 2.419 -9.482 5.862 1.00 27.84 31 GLY C CA 1
ATOM 740 C C . GLY C 1 31 ? 2.440 -10.528 6.996 1.00 30.54 31 GLY C C 1
ATOM 741 O O . GLY C 1 31 ? 3.455 -10.611 7.767 1.00 34.62 31 GLY C O 1
#

B-factor: mean 25.44, std 9.51, range [10.42, 71.96]

Radius of gyration: 14.92 Å; Cα contacts (8 Å, |Δi|>4): 63; chains: 3; bounding box: 19×19×43 Å